Protein AF-A0A2G9TET6-F1 (afdb_monomer_lite)

Foldseek 3Di:
DQPDWDKDWDADPVRDTDIDIQKDWDQDPVRWIWIDHNNFIWTKDKDFDPDDDQFDWDDDPPDTDTDDHDGIDIDTHGPDPPPPVVVD

Organism: Teladorsagia circumcincta (NCBI:txid45464)

Structure (mmCIF, N/CA/C/O backbone):
data_AF-A0A2G9TET6-F1
#
_entry.id   AF-A0A2G9TET6-F1
#
loop_
_atom_site.group_PDB
_atom_site.id
_atom_site.type_symbol
_atom_site.label_atom_id
_atom_site.label_alt_id
_atom_site.label_comp_id
_atom_site.label_asym_id
_atom_site.label_entity_id
_atom_site.label_seq_id
_atom_site.pdbx_PDB_ins_code
_atom_site.Cartn_x
_atom_site.Cartn_y
_atom_site.Cartn_z
_atom_site.occupancy
_atom_site.B_iso_or_equiv
_atom_site.auth_seq_id
_atom_site.auth_comp_id
_atom_site.auth_asym_id
_atom_site.auth_atom_id
_atom_site.pdbx_PDB_model_num
ATOM 1 N N . ALA A 1 1 ? -14.162 11.747 2.919 1.00 52.50 1 ALA A N 1
ATOM 2 C CA . ALA A 1 1 ? -13.652 11.209 1.648 1.00 52.50 1 ALA A CA 1
ATOM 3 C C . ALA A 1 1 ? -13.420 9.723 1.851 1.00 52.50 1 ALA A C 1
ATOM 5 O O . ALA A 1 1 ? -12.745 9.367 2.811 1.00 52.50 1 ALA A O 1
ATOM 6 N N . GLU A 1 2 ? -14.046 8.877 1.041 1.00 66.12 2 GLU A N 1
ATOM 7 C CA . GLU A 1 2 ? -13.983 7.413 1.183 1.00 66.12 2 GLU A CA 1
ATOM 8 C C . GLU A 1 2 ? -12.595 6.852 0.791 1.00 66.12 2 GLU A C 1
ATOM 10 O O . GLU A 1 2 ? -12.198 5.795 1.265 1.00 66.12 2 GLU A O 1
ATOM 15 N N . ASN A 1 3 ? -11.777 7.657 0.093 1.00 69.38 3 ASN A N 1
ATOM 16 C CA . ASN A 1 3 ? -10.528 7.234 -0.564 1.00 69.38 3 ASN A CA 1
ATOM 17 C C . ASN A 1 3 ? -9.251 7.575 0.221 1.00 69.38 3 ASN A C 1
ATOM 19 O O . ASN A 1 3 ? -8.158 7.628 -0.342 1.00 69.38 3 ASN A O 1
ATOM 23 N N . THR A 1 4 ? -9.360 7.874 1.515 1.00 86.88 4 THR A N 1
ATOM 24 C CA . THR A 1 4 ? -8.198 8.204 2.354 1.00 86.88 4 THR A CA 1
ATOM 25 C C . THR A 1 4 ? -7.841 7.027 3.251 1.00 86.88 4 THR A C 1
ATOM 27 O O . THR A 1 4 ? -8.604 6.661 4.151 1.00 86.88 4 THR A O 1
ATOM 30 N N . ILE A 1 5 ? -6.661 6.444 3.029 1.00 90.44 5 ILE A N 1
ATOM 31 C CA . ILE A 1 5 ? -6.104 5.418 3.916 1.00 90.44 5 ILE A CA 1
ATOM 32 C C . ILE A 1 5 ? -5.784 6.073 5.260 1.00 90.44 5 ILE A C 1
ATOM 34 O O . ILE A 1 5 ? -5.094 7.091 5.321 1.00 90.44 5 ILE A O 1
ATOM 38 N N . ARG A 1 6 ? -6.290 5.490 6.346 1.00 92.00 6 ARG A N 1
ATOM 39 C CA . ARG A 1 6 ? -6.100 5.993 7.709 1.00 92.00 6 ARG A CA 1
ATOM 40 C C . ARG A 1 6 ? -5.950 4.850 8.696 1.00 92.00 6 ARG A C 1
ATOM 42 O O . ARG A 1 6 ? -6.530 3.777 8.530 1.00 92.00 6 ARG A O 1
ATOM 49 N N . TRP A 1 7 ? -5.211 5.127 9.758 1.00 94.19 7 TRP A N 1
ATOM 50 C CA . TRP A 1 7 ? -5.024 4.212 10.869 1.00 94.19 7 TRP A CA 1
ATOM 51 C C . TRP A 1 7 ? -5.126 4.963 12.195 1.00 94.19 7 TRP A C 1
ATOM 53 O O . TRP A 1 7 ? -4.976 6.186 12.237 1.00 94.19 7 TRP A O 1
ATOM 63 N N . ARG A 1 8 ? -5.419 4.238 13.272 1.00 95.06 8 ARG A N 1
ATOM 64 C CA . ARG A 1 8 ? -5.467 4.772 14.638 1.00 95.06 8 ARG A CA 1
ATOM 65 C C . ARG A 1 8 ? -4.979 3.736 15.642 1.00 95.06 8 ARG A C 1
ATOM 67 O O . ARG A 1 8 ? -4.976 2.543 15.348 1.00 95.06 8 ARG A O 1
ATOM 74 N N . PHE A 1 9 ? -4.617 4.199 16.832 1.00 96.94 9 PHE A N 1
ATOM 75 C CA . PHE A 1 9 ? -4.539 3.338 18.007 1.00 96.94 9 PHE A CA 1
ATOM 76 C C . PHE A 1 9 ? -5.931 3.229 18.645 1.00 96.94 9 PHE A C 1
ATOM 78 O O . PHE A 1 9 ? -6.656 4.224 18.716 1.00 96.94 9 PHE A O 1
ATOM 85 N N . ALA A 1 10 ? -6.302 2.035 19.087 1.00 95.12 10 ALA A N 1
ATOM 86 C CA . ALA A 1 10 ? -7.518 1.746 19.839 1.00 95.12 10 ALA A CA 1
ATOM 87 C C . ALA A 1 10 ? -7.169 0.843 21.032 1.00 95.12 10 ALA A C 1
ATOM 89 O O . ALA A 1 10 ? -6.084 0.266 21.060 1.00 95.12 10 ALA A O 1
ATOM 90 N N . GLN A 1 11 ? -8.058 0.743 22.017 1.00 95.94 11 GLN A N 1
ATOM 91 C CA . GLN A 1 11 ? -7.955 -0.271 23.069 1.00 95.94 11 GLN A CA 1
ATOM 92 C C . GLN A 1 11 ? -8.916 -1.411 22.747 1.00 95.94 11 GLN A C 1
ATOM 94 O O . GLN A 1 11 ? -10.065 -1.149 22.382 1.00 95.94 11 GLN A O 1
ATOM 99 N N . ASP A 1 12 ? -8.437 -2.649 22.835 1.00 93.69 12 ASP A N 1
ATOM 100 C CA . ASP A 1 12 ? -9.290 -3.832 22.732 1.00 93.69 12 ASP A CA 1
ATOM 101 C C . ASP A 1 12 ? -10.042 -4.105 24.050 1.00 93.69 12 ASP A C 1
ATOM 103 O O . ASP A 1 12 ? -9.916 -3.366 25.030 1.00 93.69 12 ASP A O 1
ATOM 107 N N . ALA A 1 13 ? -10.866 -5.157 24.065 1.00 94.12 13 ALA A N 1
ATOM 108 C CA . ALA A 1 13 ? -11.653 -5.539 25.240 1.00 94.12 13 ALA A CA 1
ATOM 109 C C . ALA A 1 13 ? -10.787 -5.950 26.447 1.00 94.12 13 ALA A C 1
ATOM 111 O O . ALA A 1 1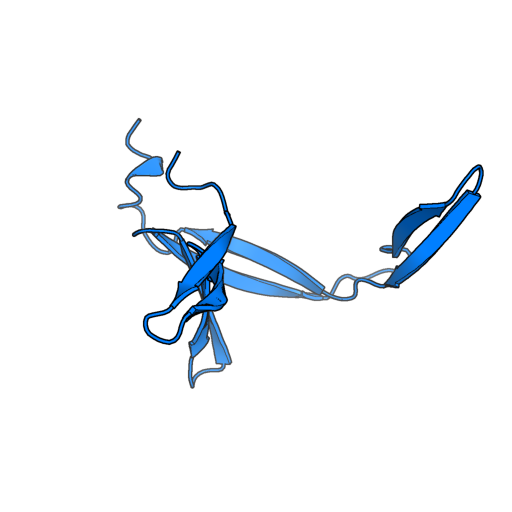3 ? -11.249 -5.854 27.582 1.00 94.12 13 ALA A O 1
ATOM 112 N N . ASP A 1 14 ? -9.540 -6.352 26.200 1.00 94.44 14 ASP A N 1
ATOM 113 C CA . ASP A 1 14 ? -8.575 -6.780 27.211 1.00 94.44 14 ASP A CA 1
ATOM 114 C C . ASP A 1 14 ? -7.674 -5.616 27.681 1.00 94.44 14 ASP A C 1
ATOM 116 O O . ASP A 1 14 ? -6.785 -5.802 28.513 1.00 94.44 14 ASP A O 1
ATOM 120 N N . GLY A 1 15 ? -7.907 -4.397 27.175 1.00 93.81 15 GLY A N 1
ATOM 121 C CA . GLY A 1 15 ? -7.171 -3.183 27.533 1.00 93.81 15 GLY A CA 1
ATOM 122 C C . GLY A 1 15 ? -5.844 -2.992 26.789 1.00 93.81 15 GLY A C 1
ATOM 123 O O . GLY A 1 15 ? -5.099 -2.059 27.104 1.00 93.81 15 GLY A O 1
ATOM 124 N N . ASN A 1 16 ? -5.529 -3.820 25.790 1.00 95.81 16 ASN A N 1
ATOM 125 C CA . ASN A 1 16 ? -4.304 -3.679 25.009 1.00 95.81 16 ASN A CA 1
ATOM 126 C C . ASN A 1 16 ? -4.447 -2.594 23.942 1.00 95.81 16 ASN A C 1
ATOM 128 O O . ASN A 1 16 ? -5.480 -2.454 23.287 1.00 95.81 16 ASN A O 1
ATOM 132 N N . VAL A 1 17 ? -3.363 -1.852 23.706 1.00 95.75 17 VAL A N 1
ATOM 133 C CA . VAL A 1 17 ? -3.299 -0.879 22.611 1.00 95.75 17 VAL A CA 1
ATOM 134 C C . VAL A 1 17 ? -3.098 -1.613 21.283 1.00 95.75 17 VAL A C 1
ATOM 136 O O . VAL A 1 17 ? -2.015 -2.126 20.999 1.00 95.75 17 VAL A O 1
ATOM 139 N N . VAL A 1 18 ? -4.122 -1.605 20.434 1.00 96.50 18 VAL A N 1
ATOM 140 C CA . VAL A 1 18 ? -4.114 -2.200 19.093 1.00 96.50 18 VAL A CA 1
ATOM 141 C C . VAL A 1 18 ? -4.059 -1.126 18.008 1.00 96.50 18 VAL A C 1
ATOM 143 O O . VAL A 1 18 ? -4.521 0.001 18.185 1.00 96.50 18 VAL A O 1
ATOM 146 N N . LYS A 1 19 ? -3.474 -1.464 16.854 1.00 95.50 19 LYS A N 1
ATOM 147 C CA . LYS A 1 19 ? -3.491 -0.609 15.658 1.00 95.50 19 LYS A CA 1
ATOM 148 C C . LYS A 1 19 ? -4.624 -1.044 14.742 1.00 95.50 19 LYS A C 1
ATOM 150 O O . LYS A 1 19 ? -4.656 -2.187 14.297 1.00 95.50 19 LYS A O 1
ATOM 155 N N . GLU A 1 20 ? -5.498 -0.112 14.397 1.00 94.06 20 GLU A N 1
ATOM 156 C CA . GLU A 1 20 ? -6.591 -0.331 13.456 1.00 94.06 20 GLU A CA 1
ATOM 157 C C . GLU A 1 20 ? -6.344 0.435 12.160 1.00 94.06 20 GLU A C 1
ATOM 159 O O . GLU A 1 20 ? -5.885 1.576 12.184 1.00 94.06 20 GLU A O 1
ATOM 164 N N . SER A 1 21 ? -6.698 -0.175 11.031 1.00 93.19 21 SER A N 1
ATOM 165 C CA . SER A 1 21 ? -6.648 0.423 9.695 1.00 93.19 21 SER A CA 1
ATOM 166 C C . SER A 1 21 ? -8.025 0.317 9.047 1.00 93.19 21 SER A C 1
ATOM 168 O O . SER A 1 21 ? -8.690 -0.711 9.171 1.00 93.19 21 SER A O 1
ATOM 170 N N . ASN A 1 22 ? -8.446 1.350 8.314 1.00 92.62 22 ASN A N 1
ATOM 171 C CA . ASN A 1 22 ? -9.650 1.272 7.475 1.00 92.62 22 ASN A CA 1
ATOM 172 C C . ASN A 1 22 ? -9.433 0.490 6.168 1.00 92.62 22 ASN A C 1
ATOM 174 O O . ASN A 1 22 ? -10.372 0.351 5.385 1.00 92.62 22 ASN A O 1
ATOM 178 N N . THR A 1 23 ? -8.197 0.057 5.915 1.00 93.25 23 THR A N 1
ATOM 179 C CA . THR A 1 23 ? -7.755 -0.525 4.648 1.00 93.25 23 THR A CA 1
ATOM 180 C C . THR A 1 23 ? -7.100 -1.883 4.868 1.00 93.25 23 THR A C 1
ATOM 182 O O . THR A 1 23 ? -6.357 -2.064 5.840 1.00 93.25 23 THR A O 1
ATOM 185 N N . ARG A 1 24 ? -7.337 -2.824 3.949 1.00 93.12 24 ARG A N 1
ATOM 186 C CA . ARG A 1 24 ? -6.707 -4.154 3.916 1.00 93.12 24 ARG A CA 1
ATOM 187 C C . ARG A 1 24 ? -6.223 -4.482 2.506 1.00 93.12 24 ARG A C 1
ATOM 189 O O . ARG A 1 24 ? -6.882 -4.117 1.540 1.00 93.12 24 ARG A O 1
ATOM 196 N N . ILE A 1 25 ? -5.106 -5.199 2.398 1.00 94.06 25 ILE A N 1
ATOM 197 C CA . ILE A 1 25 ? -4.669 -5.838 1.149 1.00 94.06 25 ILE A CA 1
ATOM 198 C C . ILE A 1 25 ?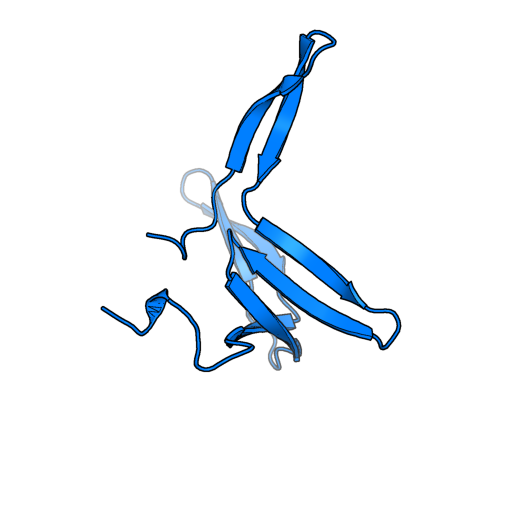 -4.952 -7.332 1.282 1.00 94.06 25 ILE A C 1
ATOM 200 O O . ILE A 1 25 ? -4.502 -7.963 2.237 1.00 94.06 25 ILE A O 1
ATOM 204 N N . VAL A 1 26 ? -5.701 -7.882 0.336 1.00 94.81 26 VAL A N 1
ATOM 205 C CA . VAL A 1 26 ? -6.070 -9.295 0.261 1.00 94.81 26 VAL A CA 1
ATOM 206 C C . VAL A 1 26 ? -5.279 -9.923 -0.875 1.00 94.81 26 VAL A C 1
ATOM 208 O O . VAL A 1 26 ? -5.252 -9.379 -1.975 1.00 94.81 26 VAL A O 1
ATOM 211 N N . ARG A 1 27 ? -4.622 -11.053 -0.606 1.00 95.56 27 ARG A N 1
ATOM 212 C CA . ARG A 1 27 ? -4.003 -11.901 -1.627 1.00 95.56 27 ARG A CA 1
ATOM 213 C C . ARG A 1 27 ? -4.875 -13.134 -1.804 1.00 95.56 27 ARG A C 1
ATOM 215 O O . ARG A 1 27 ? -5.093 -13.862 -0.837 1.00 95.56 27 ARG A O 1
ATOM 222 N N . TRP A 1 28 ? -5.361 -13.343 -3.015 1.00 94.62 28 TRP A N 1
ATOM 223 C CA . TRP A 1 28 ? -6.221 -14.468 -3.358 1.00 94.62 28 TRP A CA 1
ATOM 224 C C . TRP A 1 28 ? -5.392 -15.713 -3.682 1.00 94.62 28 TRP A C 1
ATOM 226 O O . TRP A 1 28 ? -4.180 -15.640 -3.904 1.00 94.62 28 TRP A O 1
ATOM 236 N N . SER A 1 29 ? -6.040 -16.878 -3.681 1.00 96.25 29 SER A N 1
ATOM 237 C CA . SER A 1 29 ? -5.390 -18.167 -3.958 1.00 96.25 29 SER A CA 1
ATOM 238 C C . SER A 1 29 ? -4.821 -18.269 -5.376 1.00 96.25 29 SER A C 1
ATOM 240 O O . SER A 1 29 ? -3.862 -19.004 -5.589 1.00 96.25 29 SER A O 1
ATOM 242 N N . ASP A 1 30 ? -5.371 -17.512 -6.325 1.00 93.62 30 ASP A N 1
ATOM 243 C CA . ASP A 1 30 ? -4.880 -17.395 -7.704 1.00 93.62 30 ASP A CA 1
ATOM 244 C C . ASP A 1 30 ? -3.650 -16.472 -7.846 1.00 93.62 30 ASP A C 1
ATOM 246 O O . ASP A 1 30 ? -3.105 -16.315 -8.937 1.00 93.62 30 ASP A O 1
ATOM 250 N N . GLY A 1 31 ? -3.188 -15.869 -6.745 1.00 91.94 31 GLY A N 1
ATOM 251 C CA . GLY A 1 31 ? -2.034 -14.974 -6.706 1.00 91.94 31 GLY A 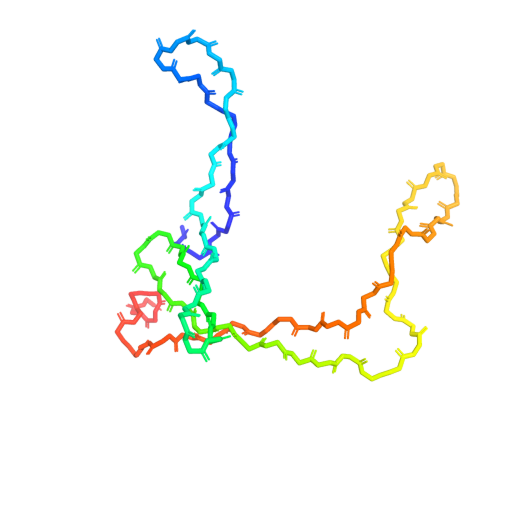CA 1
ATOM 252 C C . GLY A 1 31 ? -2.350 -13.506 -7.003 1.00 91.94 31 GLY A C 1
ATOM 253 O O . GLY A 1 31 ? -1.459 -12.665 -6.841 1.00 91.94 31 GLY A O 1
ATOM 254 N N . THR A 1 32 ? -3.589 -13.174 -7.375 1.00 92.62 32 THR A N 1
ATOM 255 C CA . THR A 1 32 ? -4.037 -11.786 -7.540 1.00 92.62 32 THR A CA 1
ATOM 256 C C . THR A 1 32 ? -4.146 -11.075 -6.190 1.00 92.62 32 THR A C 1
ATOM 258 O O . THR A 1 32 ? -4.131 -11.689 -5.115 1.00 92.62 32 THR A O 1
ATOM 261 N N . MET A 1 33 ? -4.202 -9.743 -6.225 1.00 95.44 33 MET A N 1
ATOM 262 C CA . MET A 1 33 ? -4.313 -8.920 -5.026 1.00 95.44 33 MET A CA 1
ATOM 263 C C . MET A 1 33 ? -5.387 -7.855 -5.194 1.00 95.44 33 MET A C 1
ATOM 265 O O . MET A 1 33 ? -5.489 -7.230 -6.248 1.00 95.44 33 MET A O 1
ATOM 269 N N . SER A 1 34 ? -6.112 -7.588 -4.113 1.00 95.06 34 SER A N 1
ATOM 270 C CA . SER A 1 34 ? -7.082 -6.499 -4.038 1.00 95.06 34 SER A CA 1
ATOM 271 C C . SER A 1 34 ? -6.827 -5.652 -2.794 1.00 95.06 34 SER A C 1
ATOM 273 O O . SER A 1 34 ? -6.422 -6.162 -1.749 1.00 95.06 34 SER A O 1
ATOM 275 N N . MET A 1 35 ? -7.069 -4.349 -2.884 1.00 94.06 35 MET A N 1
ATOM 276 C CA . MET A 1 35 ? -7.078 -3.433 -1.752 1.00 94.06 35 MET A CA 1
ATOM 277 C C . MET A 1 35 ? -8.517 -3.037 -1.451 1.00 94.06 35 MET A C 1
ATOM 279 O O . MET A 1 35 ? -9.220 -2.534 -2.321 1.00 94.06 35 MET A O 1
ATOM 283 N N . VAL A 1 36 ? -8.935 -3.236 -0.207 1.00 92.38 36 VAL A N 1
ATOM 284 C CA . VAL A 1 36 ? -10.256 -2.844 0.286 1.00 92.38 36 VAL A CA 1
ATOM 285 C C . VAL A 1 36 ? -10.088 -1.633 1.187 1.00 92.38 36 VAL A C 1
ATOM 287 O O . VAL A 1 36 ? -9.341 -1.718 2.162 1.00 92.38 36 VAL A O 1
ATOM 290 N N . ILE A 1 37 ? -10.782 -0.536 0.891 1.00 90.56 37 ILE A N 1
ATOM 291 C CA . ILE A 1 37 ? -10.821 0.681 1.710 1.00 90.56 37 ILE A CA 1
ATOM 292 C C . ILE A 1 37 ? -12.275 1.093 1.934 1.00 90.56 37 ILE A C 1
ATOM 294 O O . ILE A 1 37 ? -12.999 1.423 1.001 1.00 90.56 37 ILE A O 1
ATOM 298 N N . GLY A 1 38 ? -12.727 1.060 3.191 1.00 84.44 38 GLY A N 1
ATOM 299 C CA . GLY A 1 38 ? -14.150 1.264 3.477 1.00 84.44 38 GLY A CA 1
ATOM 300 C C . GLY A 1 38 ? -15.010 0.224 2.749 1.00 84.44 38 GLY A C 1
ATOM 301 O O . GLY A 1 38 ? -14.875 -0.967 3.028 1.00 84.44 38 GLY A O 1
ATOM 302 N N . LYS A 1 39 ? -15.884 0.675 1.841 1.00 82.94 39 LYS A N 1
ATOM 303 C CA . LYS A 1 39 ? -16.722 -0.187 0.990 1.00 82.94 39 LYS A CA 1
ATOM 304 C C . LYS A 1 39 ? -16.169 -0.376 -0.427 1.00 82.94 39 LYS A C 1
ATOM 306 O O . LYS A 1 39 ? -16.753 -1.127 -1.202 1.00 82.94 39 LYS A O 1
ATOM 311 N N . GLU A 1 40 ? -15.071 0.290 -0.771 1.00 86.25 40 GLU A N 1
ATOM 312 C CA . GLU A 1 40 ? -14.490 0.232 -2.109 1.00 86.25 40 GLU A CA 1
ATOM 313 C C . GLU A 1 40 ? -13.434 -0.865 -2.231 1.00 86.25 40 GLU A C 1
ATOM 315 O O . GLU A 1 40 ? -12.677 -1.143 -1.295 1.00 86.25 40 GLU A O 1
ATOM 320 N N . VAL A 1 41 ? -13.368 -1.457 -3.424 1.00 90.12 41 VAL A N 1
ATOM 321 C CA . VAL A 1 41 ? -12.403 -2.495 -3.786 1.00 90.12 41 VAL A CA 1
ATOM 322 C C . VAL A 1 41 ? -11.611 -2.043 -5.007 1.00 90.12 41 VAL A C 1
ATOM 324 O O . VAL A 1 41 ? -12.173 -1.612 -6.016 1.00 90.12 41 VAL A O 1
ATOM 327 N N . PHE A 1 42 ? -10.293 -2.167 -4.904 1.00 91.56 42 PHE A N 1
ATOM 328 C CA . PHE A 1 42 ? -9.340 -1.871 -5.962 1.00 91.56 42 PHE A CA 1
ATOM 329 C C . PHE A 1 42 ? -8.549 -3.124 -6.310 1.00 91.56 42 PHE A C 1
ATOM 331 O O . PHE A 1 42 ? -8.043 -3.798 -5.413 1.00 91.56 42 PHE A O 1
ATOM 338 N N . ASP A 1 43 ? -8.360 -3.386 -7.593 1.00 93.50 43 ASP A N 1
ATOM 339 C CA . 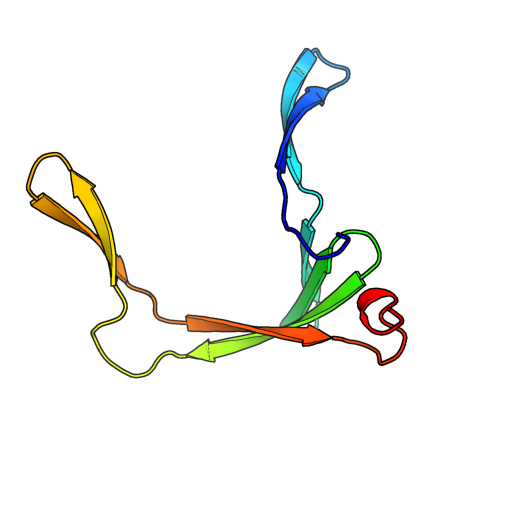ASP A 1 43 ? -7.389 -4.368 -8.056 1.00 93.50 43 ASP A CA 1
ATOM 340 C C . ASP A 1 43 ? -5.979 -3.813 -7.897 1.00 93.50 43 ASP A C 1
ATOM 342 O O . ASP A 1 43 ? -5.712 -2.645 -8.200 1.00 93.50 43 ASP A O 1
ATOM 346 N N . VAL A 1 44 ? -5.067 -4.653 -7.411 1.00 95.19 44 VAL A N 1
ATOM 347 C CA . VAL A 1 44 ? -3.671 -4.290 -7.171 1.00 95.19 44 VAL A CA 1
ATOM 348 C C . VAL A 1 44 ? -2.792 -5.005 -8.180 1.00 95.19 44 VAL A C 1
ATOM 350 O O . VAL A 1 44 ? -2.584 -6.215 -8.111 1.00 95.19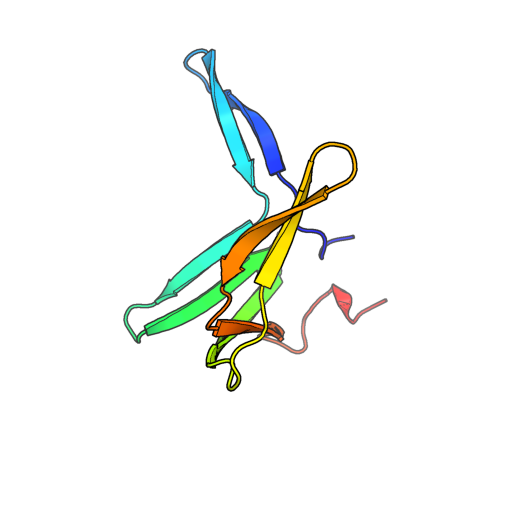 44 VAL A O 1
ATOM 353 N N . GLU A 1 45 ? -2.190 -4.235 -9.078 1.00 93.88 45 GLU A N 1
ATOM 354 C CA . GLU A 1 45 ? -1.124 -4.726 -9.939 1.00 93.88 45 GLU A CA 1
ATOM 355 C C . GLU A 1 45 ? 0.235 -4.377 -9.338 1.00 93.88 45 GLU A C 1
ATOM 357 O O . GLU A 1 45 ? 0.470 -3.257 -8.885 1.00 93.88 45 GLU A O 1
ATOM 362 N N . SER A 1 46 ? 1.157 -5.337 -9.358 1.00 91.62 46 SER A N 1
ATOM 363 C CA . SER A 1 46 ? 2.531 -5.127 -8.923 1.00 91.62 46 SER A CA 1
ATOM 364 C C . SER A 1 46 ? 3.477 -5.189 -10.112 1.00 91.62 46 SER A C 1
ATOM 366 O O . SER A 1 46 ? 3.717 -6.266 -10.654 1.00 91.62 46 SER A O 1
ATOM 368 N N . VAL A 1 47 ? 4.062 -4.051 -10.474 1.00 92.19 47 VAL A N 1
ATOM 369 C CA . VAL A 1 47 ? 4.948 -3.911 -11.633 1.00 92.19 47 VAL A CA 1
ATOM 370 C C . VAL A 1 47 ? 6.395 -3.755 -11.153 1.00 92.19 47 VAL A C 1
ATOM 372 O O . VAL A 1 47 ? 6.639 -2.943 -10.255 1.00 92.19 47 VAL A O 1
ATOM 375 N N . PRO A 1 48 ? 7.369 -4.501 -11.704 1.00 90.75 48 PRO A N 1
ATOM 376 C CA . PRO A 1 48 ? 8.777 -4.281 -11.390 1.00 90.75 48 PRO A CA 1
ATOM 377 C C . PRO A 1 48 ? 9.226 -2.888 -11.854 1.00 90.75 48 PRO A C 1
ATOM 379 O O . PRO A 1 48 ? 8.914 -2.442 -12.961 1.00 90.75 48 PRO A O 1
ATOM 382 N N . ILE A 1 49 ? 9.964 -2.196 -10.994 1.00 89.75 49 ILE A N 1
ATOM 383 C CA . ILE A 1 49 ? 10.625 -0.937 -11.322 1.00 89.75 49 ILE A CA 1
ATOM 384 C C . ILE A 1 49 ? 11.936 -1.281 -12.025 1.00 89.75 49 ILE A C 1
ATOM 386 O O . ILE A 1 49 ? 12.794 -1.956 -11.463 1.00 89.75 49 ILE A O 1
ATOM 390 N N . HIS A 1 50 ? 12.097 -0.796 -13.253 1.00 81.75 50 HIS A N 1
ATOM 391 C CA . HIS A 1 50 ? 13.341 -0.937 -14.000 1.00 81.75 50 HIS A CA 1
ATOM 392 C C . HIS A 1 50 ? 14.200 0.318 -13.780 1.00 81.75 50 HIS A C 1
ATOM 394 O O . HIS A 1 50 ? 13.739 1.433 -14.025 1.00 81.75 50 HIS A O 1
ATOM 400 N N . GLY A 1 51 ? 15.438 0.138 -13.309 1.00 74.00 51 GLY A N 1
ATOM 401 C CA . GLY A 1 51 ? 16.407 1.215 -13.063 1.00 74.00 51 GLY A CA 1
ATOM 402 C C . GLY A 1 51 ? 16.877 1.313 -11.604 1.00 74.00 51 GLY A C 1
ATOM 403 O O . GLY A 1 51 ? 16.185 0.908 -10.677 1.00 74.00 51 GLY A O 1
ATOM 404 N N . ASN A 1 52 ? 18.069 1.878 -11.389 1.00 66.00 52 ASN A N 1
ATOM 405 C CA . ASN A 1 52 ? 18.842 1.682 -10.149 1.00 66.00 52 ASN A CA 1
ATOM 406 C C . ASN A 1 52 ? 18.682 2.802 -9.092 1.00 66.00 52 ASN A C 1
ATOM 408 O O . ASN A 1 52 ? 19.528 2.943 -8.207 1.00 66.00 52 ASN A O 1
ATOM 412 N N . MET A 1 53 ? 17.649 3.651 -9.186 1.00 68.44 53 MET A N 1
ATOM 413 C CA . MET A 1 53 ? 17.628 4.944 -8.467 1.00 68.44 53 MET A CA 1
ATOM 414 C C . MET A 1 53 ? 16.326 5.297 -7.727 1.00 68.44 53 MET A C 1
ATOM 416 O O . MET A 1 53 ? 16.135 6.457 -7.368 1.00 68.44 53 MET A O 1
ATOM 420 N N . GLN A 1 54 ? 15.447 4.337 -7.425 1.00 81.75 54 GLN A N 1
ATOM 421 C CA . GLN A 1 54 ? 14.302 4.605 -6.543 1.00 81.75 54 GLN A CA 1
ATOM 422 C C . GLN A 1 54 ? 14.657 4.292 -5.088 1.00 81.75 54 GLN A C 1
ATOM 424 O O . GLN A 1 54 ? 14.523 3.160 -4.631 1.00 81.75 54 GLN A O 1
ATOM 429 N N . HIS A 1 55 ? 15.119 5.313 -4.364 1.00 87.62 55 HIS A N 1
ATOM 430 C CA . HIS A 1 55 ? 15.550 5.201 -2.970 1.00 87.62 55 HIS A CA 1
ATOM 431 C C . HIS A 1 55 ? 14.677 6.057 -2.053 1.00 87.62 55 HIS A C 1
ATOM 433 O O . HIS A 1 55 ? 14.413 7.226 -2.336 1.00 87.62 55 HIS A O 1
ATOM 439 N N . LEU A 1 56 ? 14.261 5.492 -0.922 1.00 89.25 56 LEU A N 1
ATOM 440 C CA . LEU A 1 56 ? 13.711 6.246 0.196 1.00 89.25 56 LEU A CA 1
ATOM 441 C C . LEU A 1 56 ? 14.861 6.897 0.959 1.00 89.25 56 LEU A C 1
ATOM 443 O O . LEU A 1 56 ? 15.691 6.195 1.538 1.00 89.25 56 LEU A O 1
ATOM 447 N N . PHE A 1 57 ? 14.866 8.225 1.014 1.00 91.06 57 PHE A N 1
ATOM 448 C CA . PHE A 1 57 ? 15.770 8.981 1.871 1.00 91.06 57 PHE A CA 1
ATOM 449 C C . PHE A 1 57 ? 15.013 9.559 3.059 1.00 91.06 57 PHE A C 1
ATOM 451 O O . PHE A 1 57 ? 13.914 10.092 2.908 1.00 91.06 57 PHE A O 1
ATOM 458 N N . VAL A 1 58 ? 15.622 9.485 4.238 1.00 92.19 58 VAL A N 1
ATOM 459 C CA . VAL A 1 58 ? 15.133 10.163 5.441 1.00 92.19 58 VAL A CA 1
ATOM 460 C C . VAL A 1 58 ? 16.132 11.245 5.822 1.00 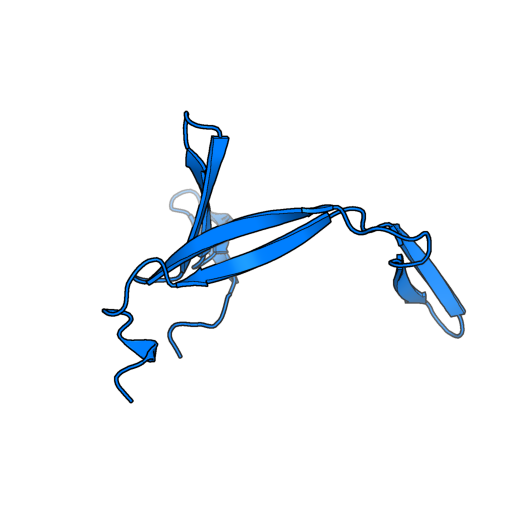92.19 58 VAL A C 1
ATOM 462 O O . VAL A 1 58 ? 17.347 11.041 5.770 1.00 92.19 58 VAL A O 1
ATOM 465 N N . ARG A 1 59 ? 15.615 12.420 6.184 1.00 93.25 59 ARG A N 1
ATOM 466 C CA . ARG A 1 59 ? 16.432 13.540 6.648 1.00 93.25 59 ARG A CA 1
ATOM 467 C C . ARG A 1 59 ? 16.843 13.318 8.100 1.00 93.25 59 ARG A C 1
ATOM 469 O O . ARG A 1 59 ? 15.982 13.146 8.958 1.00 93.25 59 ARG A O 1
ATOM 476 N N . GLN A 1 60 ? 18.143 13.389 8.374 1.00 90.94 60 GLN A N 1
ATOM 477 C CA . GLN A 1 60 ? 18.701 13.296 9.721 1.00 90.94 60 GLN A CA 1
ATOM 478 C C . GLN A 1 60 ? 19.676 14.461 9.937 1.00 90.94 60 GLN A C 1
ATOM 480 O O . GLN A 1 60 ? 20.760 14.504 9.358 1.00 90.94 60 GLN A O 1
ATOM 485 N N . GLY A 1 61 ? 19.262 15.453 10.732 1.00 89.31 61 GLY A N 1
ATOM 486 C CA . GLY A 1 61 ? 20.006 16.707 10.889 1.00 89.31 61 GLY A CA 1
ATOM 487 C C . GLY A 1 61 ? 20.112 17.481 9.568 1.00 89.31 61 GLY A C 1
ATOM 488 O O . GLY A 1 61 ? 19.097 17.820 8.954 1.00 89.31 61 GLY A O 1
ATOM 489 N N . SER A 1 62 ? 21.343 17.764 9.135 1.00 91.25 62 SER A N 1
ATOM 490 C CA . SER A 1 62 ? 21.649 18.413 7.852 1.00 91.25 62 SER A CA 1
ATOM 491 C C . SER A 1 62 ? 21.809 17.436 6.678 1.00 91.25 62 SER A C 1
ATOM 493 O O . SER A 1 62 ? 21.886 17.890 5.539 1.00 91.25 62 SER A O 1
ATOM 495 N N . GLY A 1 63 ? 21.840 16.120 6.925 1.00 92.06 63 GLY A N 1
ATOM 496 C CA . GLY A 1 63 ? 22.097 15.097 5.908 1.00 92.06 63 GLY A CA 1
ATOM 497 C C . GLY A 1 63 ? 20.856 14.327 5.443 1.00 92.06 63 GLY A C 1
ATOM 498 O O . GLY A 1 63 ? 19.800 14.345 6.084 1.00 92.06 63 GLY A O 1
ATOM 499 N N . LEU A 1 64 ? 21.014 13.612 4.325 1.00 92.88 64 LEU A N 1
ATOM 500 C CA . LEU A 1 64 ? 20.074 12.602 3.833 1.00 92.88 64 LEU A CA 1
ATOM 501 C C . LEU A 1 64 ? 20.698 11.214 3.982 1.00 92.88 64 LEU A C 1
ATOM 503 O O . LEU A 1 64 ? 21.840 11.003 3.579 1.00 92.88 64 LEU A O 1
ATOM 507 N N . VAL A 1 65 ? 19.934 10.268 4.524 1.00 91.56 65 VAL A N 1
ATOM 508 C CA . VAL A 1 65 ? 20.345 8.866 4.664 1.00 91.56 65 VAL A CA 1
ATOM 509 C C . VAL A 1 65 ? 19.428 7.992 3.818 1.00 91.56 65 VAL A C 1
ATOM 511 O O . VAL A 1 65 ? 18.205 8.060 3.961 1.00 91.56 65 VAL A O 1
ATOM 514 N N . ALA A 1 66 ? 20.015 7.174 2.941 1.00 90.25 66 ALA A N 1
ATOM 515 C CA . ALA A 1 66 ? 19.283 6.162 2.186 1.00 90.25 66 ALA A CA 1
ATOM 516 C C . ALA A 1 66 ? 18.809 5.053 3.138 1.00 90.25 66 ALA A C 1
ATOM 518 O O . ALA A 1 66 ? 19.618 4.433 3.821 1.00 90.25 66 ALA A O 1
ATOM 519 N N . GLN A 1 67 ? 17.500 4.815 3.187 1.00 91.44 67 GLN A N 1
ATOM 520 C CA . GLN A 1 67 ? 16.875 3.823 4.067 1.00 91.44 67 GLN A CA 1
ATOM 521 C C . GLN A 1 67 ? 16.454 2.560 3.318 1.00 91.44 67 GLN A C 1
ATOM 523 O O . GLN A 1 67 ? 16.539 1.462 3.862 1.00 91.44 67 GLN A O 1
ATOM 528 N N . LYS A 1 68 ? 15.956 2.697 2.082 1.00 89.88 68 LYS A N 1
ATOM 529 C CA . LYS A 1 68 ? 15.419 1.556 1.334 1.00 89.88 68 LYS A CA 1
ATOM 530 C C . LYS A 1 68 ? 15.451 1.778 -0.171 1.00 89.88 68 LYS A C 1
ATOM 532 O O . LYS A 1 68 ? 15.211 2.889 -0.626 1.00 89.88 68 LYS A O 1
ATOM 537 N N . ILE A 1 69 ? 15.674 0.701 -0.917 1.00 88.38 69 ILE A N 1
ATOM 538 C CA . ILE A 1 69 ? 15.532 0.650 -2.375 1.00 88.38 69 ILE A CA 1
ATOM 539 C C . ILE A 1 69 ? 14.134 0.116 -2.705 1.00 88.38 69 ILE A C 1
ATOM 541 O O . ILE A 1 69 ? 13.694 -0.864 -2.098 1.00 88.38 69 ILE A O 1
ATOM 545 N N . PHE A 1 70 ? 13.438 0.745 -3.648 1.00 89.56 70 PHE A N 1
ATOM 546 C CA . PHE A 1 70 ? 12.174 0.254 -4.189 1.00 89.56 70 PHE A CA 1
ATOM 547 C C . PHE A 1 70 ? 12.411 -0.504 -5.495 1.00 89.56 70 PHE A C 1
ATOM 549 O O . PHE A 1 70 ? 12.989 0.028 -6.439 1.00 89.56 70 PHE A O 1
ATOM 556 N N . ASP A 1 71 ? 11.927 -1.740 -5.548 1.00 89.50 71 ASP A N 1
ATOM 557 C CA . ASP A 1 71 ? 12.044 -2.660 -6.682 1.00 89.50 71 ASP A CA 1
ATOM 558 C C . ASP A 1 71 ? 10.701 -2.909 -7.387 1.00 89.50 71 ASP A C 1
ATOM 560 O O . ASP A 1 71 ? 10.664 -3.358 -8.532 1.00 89.50 71 ASP A O 1
ATOM 564 N N . ARG A 1 72 ? 9.577 -2.610 -6.724 1.00 89.88 72 ARG A N 1
ATOM 565 C CA . ARG A 1 72 ? 8.225 -2.773 -7.267 1.00 89.88 72 ARG A CA 1
ATOM 566 C C . ARG A 1 72 ? 7.345 -1.553 -7.019 1.00 89.88 72 ARG A C 1
ATOM 568 O O . ARG A 1 72 ? 7.370 -0.946 -5.951 1.00 89.88 72 ARG A O 1
ATOM 575 N N . LYS A 1 73 ? 6.504 -1.244 -8.004 1.00 90.25 73 LYS A N 1
ATOM 576 C CA . LYS A 1 73 ? 5.432 -0.249 -7.933 1.00 90.25 73 LYS A CA 1
ATOM 577 C C . LYS A 1 73 ? 4.092 -0.971 -7.840 1.00 90.25 73 LYS A C 1
ATOM 579 O O . LYS A 1 73 ? 3.833 -1.888 -8.616 1.00 90.25 73 LYS A O 1
ATOM 584 N N . LEU A 1 74 ? 3.238 -0.540 -6.915 1.00 92.19 74 LEU A N 1
ATOM 585 C CA . LEU A 1 74 ? 1.845 -0.981 -6.853 1.00 92.19 74 LEU A CA 1
ATOM 586 C C . LEU A 1 74 ? 0.952 0.018 -7.592 1.00 92.19 74 LEU A C 1
ATOM 588 O O . LEU A 1 74 ? 1.088 1.229 -7.411 1.00 92.19 74 LEU A O 1
ATOM 592 N N . ILE A 1 75 ? 0.064 -0.494 -8.436 1.00 92.50 75 ILE A N 1
ATOM 593 C CA . ILE A 1 75 ? -0.938 0.268 -9.181 1.00 92.50 75 ILE A CA 1
ATOM 594 C C . ILE A 1 75 ? -2.309 -0.212 -8.715 1.00 92.50 75 ILE A C 1
ATOM 596 O O . ILE A 1 75 ? -2.584 -1.408 -8.751 1.00 92.50 75 ILE A O 1
ATOM 600 N N . PHE A 1 76 ? -3.153 0.723 -8.284 1.00 91.56 76 PHE A N 1
ATOM 601 C CA . PHE A 1 76 ? -4.497 0.449 -7.779 1.00 91.56 76 PHE A CA 1
ATOM 602 C C . PHE A 1 76 ? -5.518 0.877 -8.833 1.00 91.56 76 PHE A C 1
ATOM 604 O O . PHE A 1 76 ? -5.530 2.045 -9.227 1.00 91.56 76 PHE A O 1
ATOM 611 N N . ARG A 1 77 ? -6.348 -0.055 -9.307 1.00 90.06 77 ARG A N 1
ATOM 612 C CA . ARG A 1 77 ? -7.403 0.209 -10.297 1.00 90.06 77 ARG A CA 1
ATOM 613 C C . ARG A 1 77 ? -8.776 -0.034 -9.676 1.00 90.06 77 ARG A C 1
ATOM 615 O O . ARG A 1 77 ? -8.913 -1.020 -8.962 1.00 90.06 77 ARG A O 1
ATOM 622 N N . PRO A 1 78 ? -9.786 0.817 -9.914 1.00 87.06 78 PRO A N 1
ATOM 623 C CA . PRO A 1 78 ? -11.145 0.526 -9.470 1.00 87.06 78 PRO A CA 1
ATOM 624 C C . PRO A 1 78 ? -11.616 -0.815 -10.046 1.00 87.06 78 PRO A C 1
ATOM 626 O O . PRO A 1 78 ? -11.514 -1.023 -11.253 1.00 87.06 78 PRO A O 1
ATOM 629 N N . HIS A 1 79 ? -12.129 -1.708 -9.196 1.00 75.94 79 HIS A N 1
ATOM 630 C CA . HIS A 1 79 ? -12.631 -3.019 -9.630 1.00 75.94 79 HIS A CA 1
ATOM 631 C C . HIS A 1 79 ? -13.995 -2.900 -10.360 1.00 75.94 79 HIS A C 1
ATOM 633 O O . HIS A 1 79 ? -14.382 -3.788 -11.118 1.00 75.94 79 HIS A O 1
ATOM 639 N N . SER A 1 80 ? -14.756 -1.813 -10.165 1.00 64.62 80 SER A N 1
ATOM 640 C CA . SER A 1 80 ? -16.066 -1.596 -10.810 1.00 64.62 80 SER A CA 1
ATOM 641 C C . SER A 1 80 ? -16.325 -0.120 -11.143 1.00 64.62 80 SER A C 1
ATOM 643 O O . SER A 1 80 ? -15.833 0.777 -10.457 1.00 64.62 80 SER A O 1
ATOM 645 N N . THR A 1 81 ? -17.149 0.126 -12.170 1.00 57.72 81 THR A N 1
ATOM 646 C CA . THR A 1 81 ? -17.734 1.437 -12.514 1.00 57.72 81 THR A CA 1
ATOM 647 C C . THR A 1 81 ? -18.773 1.929 -11.501 1.00 57.72 81 THR A C 1
ATOM 649 O O . THR A 1 81 ? -19.110 3.108 -11.521 1.00 57.72 81 THR A O 1
ATOM 652 N N . ASP A 1 82 ? -19.235 1.069 -10.586 1.00 53.97 82 ASP A N 1
ATOM 653 C CA . ASP A 1 82 ? -20.158 1.423 -9.493 1.00 53.97 82 ASP A CA 1
ATOM 654 C C . ASP A 1 82 ? -19.460 2.049 -8.271 1.00 53.97 82 ASP A C 1
ATOM 656 O O . ASP A 1 82 ? -20.057 2.153 -7.198 1.00 53.97 82 ASP A O 1
ATOM 660 N N . SER A 1 83 ? -18.199 2.478 -8.404 1.00 54.12 83 SER A N 1
ATOM 661 C CA . SER A 1 83 ? -17.516 3.246 -7.357 1.00 54.12 83 SER A CA 1
ATOM 662 C C . SER A 1 83 ? -18.341 4.492 -7.021 1.00 54.12 83 SER A C 1
ATOM 664 O O . SER A 1 83 ? -18.531 5.391 -7.843 1.00 54.12 83 SER A O 1
ATOM 666 N N . GLU A 1 84 ? -18.842 4.547 -5.786 1.00 53.25 84 GLU A N 1
ATOM 667 C CA . GLU A 1 84 ? -19.597 5.688 -5.255 1.00 53.25 84 GLU A CA 1
ATOM 668 C C . GLU A 1 84 ? -18.766 6.981 -5.301 1.00 53.25 84 GLU A C 1
ATOM 670 O O . GLU A 1 84 ? -19.322 8.078 -5.362 1.00 53.25 84 GLU A O 1
ATOM 675 N N . THR A 1 85 ? -17.438 6.865 -5.368 1.00 54.75 85 THR A N 1
ATOM 676 C CA . THR A 1 85 ? -16.528 8.003 -5.513 1.00 54.75 85 THR A CA 1
ATOM 677 C C . THR A 1 85 ? -16.594 8.667 -6.892 1.00 54.75 85 THR A C 1
ATOM 679 O O . THR A 1 85 ? -16.297 9.853 -7.006 1.00 54.75 85 THR A O 1
ATOM 682 N N . HIS A 1 86 ? -17.045 7.964 -7.934 1.00 46.19 86 HIS A N 1
ATOM 683 C CA . HIS A 1 86 ? -17.262 8.556 -9.259 1.00 46.19 86 HIS A CA 1
ATOM 684 C C . HIS A 1 86 ? -18.614 9.269 -9.410 1.00 46.19 86 HIS A C 1
ATOM 686 O O . HIS A 1 86 ? -18.861 9.885 -10.446 1.00 46.19 86 HIS A O 1
ATOM 692 N N . ARG A 1 87 ? -19.501 9.202 -8.406 1.00 47.91 87 ARG A N 1
ATOM 693 C CA . ARG A 1 87 ? -20.870 9.736 -8.501 1.00 47.91 87 ARG A CA 1
ATOM 694 C C . ARG A 1 87 ? -21.018 11.184 -8.009 1.00 47.91 87 ARG A C 1
ATOM 696 O O . ARG A 1 87 ? -22.148 11.630 -7.816 1.00 47.91 87 ARG A O 1
ATOM 703 N N . LYS A 1 88 ? -19.921 11.912 -7.779 1.00 43.69 88 LYS A N 1
ATOM 704 C CA . LYS A 1 88 ? -19.957 13.295 -7.280 1.00 43.69 88 LYS A CA 1
ATOM 705 C C . LYS A 1 88 ? -19.266 14.283 -8.205 1.00 43.69 88 LYS A C 1
ATOM 707 O O . LYS A 1 88 ? -18.193 13.929 -8.734 1.00 43.69 88 LYS A O 1
#

Radius of gyration: 17.64 Å; chains: 1; bounding box: 43×37×42 Å

InterPro domains:
  IPR007149 Leo1-like protein [PF04004] (1-88)
  IPR007149 Leo1-like protein [PTHR23146] (2-88)

pLDDT: mean 85.93, std 13.55, range [43.69, 96.94]

Sequence (88 aa):
AENTIRWRFAQDADGNVVKESNTRIVRWSDGTMSMVIGKEVFDVESVPIHGNMQHLFVRQGSGLVAQKIFDRKLIFRPHSTDSETHRK

Secondary structure (DSSP, 8-state):
-TT---EEEEE-TTS-EEEEESEEEEE-TTS-EEEEETTEEEEEEEEEPPSS--EEEEEETTEEEEEEE--EEEEEEES-TT-GGGG-